Protein AF-A0A357IYY4-F1 (afdb_monomer_lite)

Secondary structure (DSSP, 8-state):
---SSTT----TTSHHHHHHHTSSHHHHHHHHHHHHHHHHHHHHHHHHHHHHHT--HHHHHHHHHHHHHSHHHHHHHHHHHHHHHHHHHHHH--

Foldseek 3Di:
DDDDDPPQCADPPDPVSPVSCVVDPVSVVVVVVVLVVLLVVLLVVLVVVCVVQVHDVVVSVVLSVCCSVPVVVSNVCCVVCVVVSSVVSVVVVD

Radius of gyration: 19.43 Å; chains: 1; bounding box: 40×26×58 Å

Structure (mmCIF, N/CA/C/O backbone):
data_AF-A0A357IYY4-F1
#
_entry.id   AF-A0A357IYY4-F1
#
loop_
_atom_site.group_PDB
_atom_site.id
_atom_site.type_symbol
_atom_site.label_atom_id
_atom_site.label_alt_id
_atom_site.label_comp_id
_atom_site.label_asym_id
_atom_site.label_entity_id
_atom_site.label_seq_id
_atom_site.pdbx_PDB_ins_code
_atom_site.Cartn_x
_atom_site.Cartn_y
_atom_site.Cartn_z
_atom_site.occupancy
_atom_site.B_iso_or_equiv
_atom_site.auth_seq_id
_atom_site.auth_comp_id
_atom_site.auth_asym_id
_atom_site.auth_atom_id
_atom_site.pdbx_PDB_model_num
ATOM 1 N N . MET A 1 1 ? 18.690 -18.062 -22.185 1.00 39.75 1 MET A N 1
ATOM 2 C CA . MET A 1 1 ? 17.368 -18.470 -22.705 1.00 39.75 1 MET A CA 1
ATOM 3 C C . MET A 1 1 ? 16.553 -17.213 -22.930 1.00 39.75 1 MET A C 1
ATOM 5 O O . MET A 1 1 ? 16.539 -16.363 -22.050 1.00 39.75 1 MET A O 1
ATOM 9 N N . ALA A 1 2 ? 16.045 -17.058 -24.151 1.00 44.16 2 ALA A N 1
ATOM 10 C CA . ALA A 1 2 ? 15.533 -15.819 -24.726 1.00 44.16 2 ALA A CA 1
ATOM 11 C C . ALA A 1 2 ? 14.149 -15.427 -24.181 1.00 44.16 2 ALA A C 1
ATOM 13 O O . ALA A 1 2 ? 13.292 -16.287 -23.982 1.00 44.16 2 ALA A O 1
ATOM 14 N N . GLY A 1 3 ? 13.951 -14.124 -23.962 1.00 42.03 3 GLY A N 1
ATOM 15 C CA . GLY A 1 3 ? 12.645 -13.520 -23.712 1.00 42.03 3 GLY A CA 1
ATOM 16 C C . GLY A 1 3 ? 11.785 -13.519 -24.979 1.00 42.03 3 GLY A C 1
ATOM 17 O O . GLY A 1 3 ? 12.290 -13.434 -26.093 1.00 42.03 3 GLY A O 1
ATOM 18 N N . ILE A 1 4 ? 10.476 -13.650 -24.782 1.00 59.75 4 ILE A N 1
ATOM 19 C CA . ILE A 1 4 ? 9.446 -14.044 -25.760 1.00 59.75 4 ILE A CA 1
ATOM 20 C C . ILE A 1 4 ? 9.091 -12.961 -26.811 1.00 59.75 4 ILE A C 1
ATOM 22 O O . ILE A 1 4 ? 8.133 -13.136 -27.556 1.00 59.75 4 ILE A O 1
ATOM 26 N N . LEU A 1 5 ? 9.848 -11.866 -26.961 1.00 51.47 5 LEU A N 1
ATOM 27 C CA . LEU A 1 5 ? 9.530 -10.816 -27.944 1.00 51.47 5 LEU A CA 1
ATOM 28 C C . LEU A 1 5 ? 10.768 -10.371 -28.748 1.00 51.47 5 LEU A C 1
ATOM 30 O O . LEU A 1 5 ? 11.782 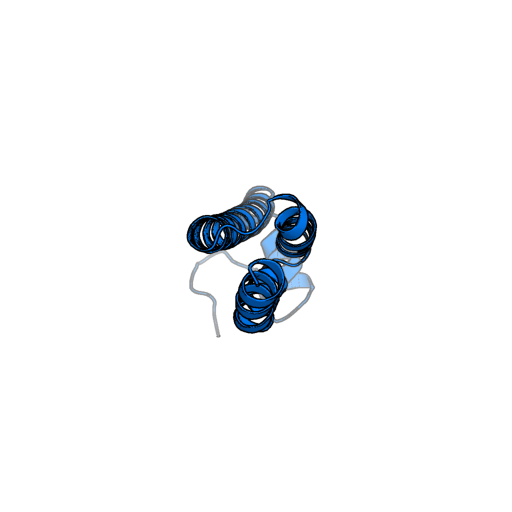-10.008 -28.148 1.00 51.47 5 LEU A O 1
ATOM 34 N N . PRO A 1 6 ? 10.708 -10.356 -30.096 1.00 39.78 6 PRO A N 1
ATOM 35 C CA . PRO A 1 6 ? 11.791 -9.833 -30.920 1.00 39.78 6 PRO A CA 1
ATOM 36 C C . PRO A 1 6 ? 11.874 -8.314 -30.719 1.00 39.78 6 PRO A C 1
ATOM 38 O O . PRO A 1 6 ? 10.986 -7.581 -31.145 1.00 39.78 6 PRO A O 1
ATOM 41 N N . GLY A 1 7 ? 12.919 -7.859 -30.019 1.00 51.44 7 GLY A N 1
ATOM 42 C CA . GLY A 1 7 ? 13.185 -6.442 -29.736 1.00 51.44 7 GLY A CA 1
ATOM 43 C C . GLY A 1 7 ? 13.341 -6.073 -28.255 1.00 51.44 7 GLY A C 1
ATOM 44 O O . GLY A 1 7 ? 13.685 -4.933 -27.965 1.00 51.44 7 GLY A O 1
ATOM 45 N N . SER A 1 8 ? 13.134 -6.994 -27.304 1.00 51.47 8 SER A N 1
ATOM 46 C CA . SER A 1 8 ? 13.437 -6.709 -25.894 1.00 51.47 8 SER A CA 1
ATOM 47 C C . SER A 1 8 ? 14.906 -7.025 -25.581 1.00 51.47 8 SER A C 1
ATOM 49 O O . SER A 1 8 ? 15.230 -8.132 -25.155 1.00 51.47 8 SER A O 1
ATOM 51 N N . GLU A 1 9 ? 15.802 -6.049 -25.744 1.00 56.88 9 GLU A N 1
ATOM 52 C CA . GLU A 1 9 ? 17.175 -6.105 -25.188 1.00 56.88 9 GLU A CA 1
ATOM 53 C C . GLU A 1 9 ? 17.201 -6.006 -23.647 1.00 56.88 9 GLU A C 1
ATOM 55 O O . GLU A 1 9 ? 18.247 -6.023 -23.001 1.00 56.88 9 GLU A O 1
ATOM 60 N N . GLY A 1 10 ? 16.023 -5.937 -23.034 1.00 59.12 10 GLY A N 1
ATOM 61 C CA . GLY A 1 10 ? 15.834 -5.938 -21.602 1.00 59.12 10 GLY A CA 1
ATOM 62 C C . GLY A 1 10 ? 16.077 -7.297 -20.947 1.00 59.12 10 GLY A C 1
ATOM 63 O O . GLY A 1 10 ? 15.481 -8.303 -21.328 1.00 59.12 10 GLY A O 1
ATOM 64 N N . SER A 1 11 ? 16.907 -7.325 -19.904 1.00 65.44 11 SER A N 1
ATOM 65 C CA . SER A 1 11 ? 17.186 -8.522 -19.100 1.00 65.44 11 SER A CA 1
ATOM 66 C C . SER A 1 11 ? 17.187 -8.201 -17.606 1.00 65.44 11 SER A C 1
ATOM 68 O O . SER A 1 11 ? 17.872 -7.284 -17.170 1.00 65.44 11 SER A O 1
ATOM 70 N N . PHE A 1 12 ? 16.505 -9.011 -16.792 1.00 71.56 12 PHE A N 1
ATOM 71 C CA . PHE A 1 12 ? 16.551 -8.903 -15.325 1.00 71.56 12 PHE A CA 1
ATOM 72 C C . PHE A 1 12 ? 17.838 -9.471 -14.699 1.00 71.56 12 PHE A C 1
ATOM 74 O O . PHE A 1 12 ? 18.026 -9.381 -13.488 1.00 71.56 12 PHE A O 1
ATOM 81 N N . SER A 1 13 ? 18.734 -10.063 -15.499 1.00 75.88 13 SER A N 1
ATOM 82 C CA . SER A 1 13 ? 19.973 -10.686 -15.012 1.00 75.88 13 SER A CA 1
ATOM 83 C C . SER A 1 13 ? 21.132 -9.702 -14.822 1.00 75.88 13 SER A C 1
ATOM 85 O O . SER A 1 13 ? 22.183 -10.096 -14.321 1.00 75.88 13 SER A O 1
ATOM 87 N N . SER A 1 14 ? 20.990 -8.446 -15.255 1.00 77.00 14 SER A N 1
ATOM 88 C CA . SER A 1 14 ? 22.008 -7.406 -15.091 1.00 77.00 14 SER A CA 1
ATOM 89 C C . SER A 1 14 ? 21.362 -6.038 -14.881 1.00 77.00 14 SER A C 1
ATOM 91 O O . SER A 1 14 ? 20.288 -5.757 -15.407 1.00 77.00 14 SER A O 1
ATOM 93 N N . ILE A 1 15 ? 22.034 -5.151 -14.140 1.00 75.38 15 ILE A N 1
ATOM 94 C CA . ILE A 1 15 ? 21.515 -3.798 -13.880 1.00 75.38 15 ILE A CA 1
ATOM 95 C C . ILE A 1 15 ? 21.328 -2.991 -15.176 1.00 75.38 15 ILE A C 1
ATOM 97 O O . ILE A 1 15 ? 20.424 -2.167 -15.271 1.00 75.38 15 ILE A O 1
ATOM 101 N N . VAL A 1 16 ? 22.160 -3.264 -16.188 1.00 80.56 16 VAL A N 1
ATOM 102 C CA . VAL A 1 16 ? 22.082 -2.645 -17.517 1.00 80.56 16 VAL A CA 1
ATOM 103 C C . VAL A 1 16 ? 20.831 -3.119 -18.257 1.00 80.56 16 VAL A C 1
ATOM 105 O O . VAL A 1 16 ? 20.093 -2.295 -18.786 1.00 80.56 16 VAL A O 1
ATOM 108 N N . GLY A 1 17 ? 20.538 -4.423 -18.227 1.00 74.62 17 GLY A N 1
ATOM 109 C CA . GLY A 1 17 ? 19.331 -4.975 -18.842 1.00 74.62 17 GLY A CA 1
ATOM 110 C C . GLY A 1 17 ? 18.047 -4.503 -18.153 1.00 74.62 17 GLY A C 1
ATOM 111 O O . GLY A 1 17 ? 17.056 -4.246 -18.830 1.00 74.62 17 GLY A O 1
ATOM 112 N N . VAL A 1 18 ? 18.071 -4.320 -16.828 1.00 74.69 18 VAL A N 1
ATOM 113 C CA . VAL A 1 18 ? 16.949 -3.722 -16.089 1.00 74.69 18 VAL A CA 1
ATOM 114 C C . VAL A 1 18 ? 16.775 -2.263 -16.497 1.00 74.69 18 VAL A C 1
ATOM 116 O O . VAL A 1 18 ? 15.662 -1.842 -16.785 1.00 74.69 18 VAL A O 1
ATOM 119 N N . ARG A 1 19 ? 17.863 -1.491 -16.593 1.00 75.81 19 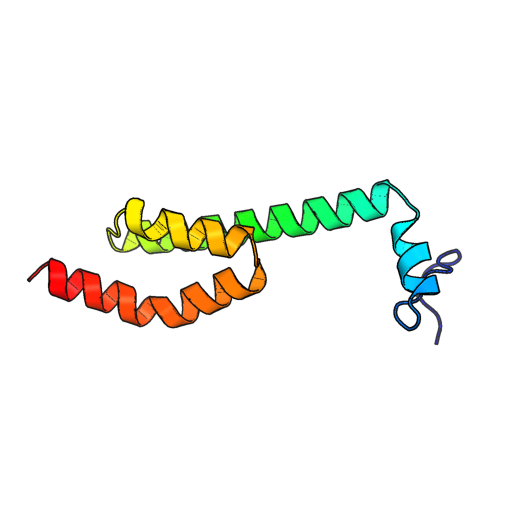ARG A N 1
ATOM 120 C CA . ARG A 1 19 ? 17.795 -0.087 -17.019 1.00 75.81 19 ARG A CA 1
ATOM 121 C C . ARG A 1 19 ? 17.223 0.058 -18.435 1.00 75.81 19 ARG A C 1
ATOM 123 O O . ARG A 1 19 ? 16.420 0.957 -18.635 1.00 75.81 19 ARG A O 1
ATOM 130 N N . SER A 1 20 ? 17.548 -0.851 -19.357 1.00 76.75 20 SER A N 1
ATOM 131 C CA . SER A 1 20 ? 16.975 -0.869 -20.715 1.00 76.75 20 SER A CA 1
ATOM 132 C C . SER A 1 20 ? 15.463 -1.162 -20.724 1.00 76.75 20 SER A C 1
ATOM 134 O O . SER A 1 20 ? 14.715 -0.566 -21.494 1.00 76.75 20 SER A O 1
ATOM 136 N N . LEU A 1 21 ? 14.962 -1.998 -19.803 1.00 69.25 21 LEU A N 1
ATOM 137 C CA . LEU A 1 21 ? 13.512 -2.212 -19.631 1.00 69.25 21 LEU A CA 1
ATOM 138 C C . LEU A 1 21 ? 12.776 -0.957 -19.136 1.00 69.25 21 LEU A C 1
ATOM 140 O O . LEU A 1 21 ? 11.600 -0.778 -19.445 1.00 69.25 21 LEU A O 1
ATOM 144 N N . PHE A 1 22 ? 13.460 -0.099 -18.376 1.00 70.62 22 PHE A N 1
ATOM 145 C CA . PHE A 1 22 ? 12.919 1.146 -17.820 1.00 70.62 22 PHE A CA 1
ATOM 146 C C . PHE A 1 22 ? 13.322 2.400 -18.611 1.00 70.62 22 PHE A C 1
ATOM 148 O O . PHE A 1 22 ? 13.048 3.511 -18.169 1.00 70.62 22 PHE A O 1
ATOM 155 N N . GLU A 1 23 ? 13.952 2.239 -19.776 1.00 76.81 23 GLU A N 1
ATOM 156 C CA . 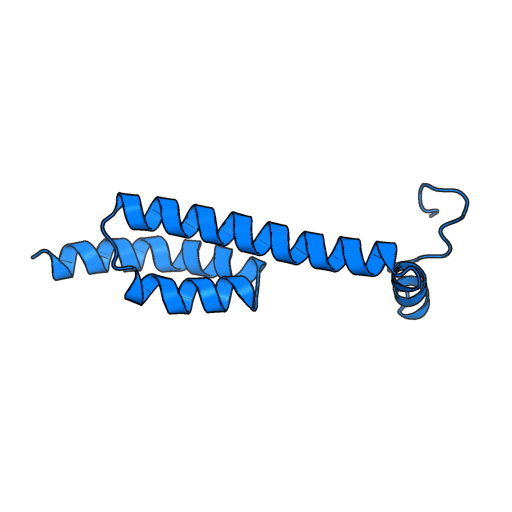GLU A 1 23 ? 14.349 3.345 -20.657 1.00 76.81 23 GLU A CA 1
ATOM 157 C C . GLU A 1 23 ? 13.143 3.965 -21.379 1.00 76.81 23 GLU A C 1
ATOM 159 O O . GLU A 1 23 ? 13.187 5.108 -21.823 1.00 76.81 23 GLU A O 1
ATOM 164 N N . SER A 1 24 ? 12.043 3.213 -21.477 1.00 77.00 24 SER A N 1
ATOM 165 C CA . SER A 1 24 ? 10.778 3.698 -22.017 1.00 77.00 24 SER A CA 1
ATOM 166 C C . SER A 1 24 ? 9.951 4.393 -20.935 1.00 77.00 24 SER A C 1
ATOM 168 O O . SER A 1 24 ? 9.529 3.754 -19.967 1.00 77.00 24 SER A O 1
ATOM 170 N N . ASP A 1 25 ? 9.614 5.667 -21.158 1.00 80.75 25 ASP A N 1
ATOM 171 C CA . ASP A 1 25 ? 8.703 6.439 -20.298 1.00 80.75 25 ASP A CA 1
ATOM 172 C C . ASP A 1 25 ? 7.364 5.716 -20.067 1.00 80.75 25 ASP A C 1
ATOM 174 O O . ASP A 1 25 ? 6.797 5.763 -18.974 1.00 80.75 25 ASP A O 1
ATOM 178 N N . TYR A 1 26 ? 6.876 4.977 -21.071 1.00 81.44 26 TYR A N 1
ATOM 179 C CA . TYR A 1 26 ? 5.656 4.176 -20.962 1.00 81.44 26 TYR A CA 1
ATOM 180 C C . TYR A 1 26 ? 5.818 2.976 -20.026 1.00 81.44 26 TYR A C 1
ATOM 182 O O . TYR A 1 26 ? 4.898 2.665 -19.269 1.00 81.44 26 TYR A O 1
ATOM 190 N N . ALA A 1 27 ? 6.973 2.306 -20.051 1.00 80.06 27 ALA A N 1
ATOM 191 C CA . ALA A 1 27 ? 7.259 1.193 -19.148 1.00 80.06 27 ALA A CA 1
ATOM 192 C C . ALA A 1 27 ? 7.418 1.683 -17.701 1.00 80.06 27 ALA A C 1
ATOM 194 O O . ALA A 1 27 ? 6.896 1.060 -16.773 1.00 80.06 27 ALA A O 1
ATOM 195 N N . LEU A 1 28 ? 8.063 2.839 -17.512 1.00 82.00 28 LEU A N 1
ATOM 196 C CA . LEU A 1 28 ? 8.175 3.491 -16.209 1.00 82.00 28 LEU A CA 1
ATOM 197 C C . LEU A 1 28 ? 6.793 3.880 -15.660 1.00 82.00 28 LEU A C 1
ATOM 199 O O . LEU A 1 28 ? 6.474 3.568 -14.511 1.00 82.00 28 LEU A O 1
ATOM 203 N N . LEU A 1 29 ? 5.947 4.497 -16.494 1.00 86.12 29 LEU A N 1
ATOM 204 C CA . LEU A 1 29 ? 4.569 4.842 -16.139 1.00 86.12 29 LEU A CA 1
ATOM 205 C C . LEU A 1 29 ? 3.752 3.597 -15.781 1.00 86.12 29 LEU A C 1
ATOM 207 O O . LEU A 1 29 ? 3.074 3.590 -14.758 1.00 86.12 29 LEU A O 1
ATOM 211 N N . ALA A 1 30 ? 3.828 2.539 -16.591 1.00 85.12 30 ALA A N 1
ATOM 212 C CA . ALA A 1 30 ? 3.120 1.289 -16.328 1.00 85.12 30 ALA A CA 1
ATOM 213 C C . ALA A 1 30 ? 3.546 0.665 -14.989 1.00 85.12 30 ALA A C 1
ATOM 215 O O . ALA A 1 30 ? 2.689 0.203 -14.236 1.00 85.12 30 ALA A O 1
ATOM 216 N N . GLY A 1 31 ? 4.840 0.719 -14.653 1.00 82.81 31 GLY A N 1
ATOM 217 C CA . GLY A 1 31 ? 5.352 0.298 -13.348 1.00 82.81 31 GLY A CA 1
ATOM 218 C C . GLY A 1 31 ? 4.751 1.104 -12.192 1.00 82.81 31 GLY A C 1
ATOM 219 O O . GLY A 1 31 ? 4.253 0.523 -11.229 1.00 82.81 31 GLY A O 1
ATOM 220 N N . TRP A 1 32 ? 4.718 2.434 -12.308 1.00 85.44 32 TRP A N 1
ATOM 221 C CA . TRP A 1 32 ? 4.111 3.307 -11.295 1.00 85.44 32 TRP A CA 1
ATOM 222 C C . TRP A 1 32 ? 2.607 3.093 -11.134 1.00 85.44 32 TRP A C 1
ATOM 224 O O . TRP A 1 32 ? 2.114 2.966 -10.013 1.00 85.44 32 TRP A O 1
ATOM 234 N N . VAL A 1 33 ? 1.874 3.017 -12.247 1.00 87.19 33 VAL A N 1
ATOM 235 C CA . VAL A 1 33 ? 0.430 2.750 -12.238 1.00 87.19 33 VAL A CA 1
ATOM 236 C C . VAL A 1 33 ? 0.147 1.389 -11.610 1.00 87.19 33 VAL A C 1
ATOM 238 O O . VAL A 1 33 ? -0.812 1.265 -10.853 1.00 87.19 33 VAL A O 1
ATOM 241 N N . HIS A 1 34 ? 0.987 0.385 -11.867 1.00 83.75 34 HIS A N 1
ATOM 242 C CA . HIS A 1 34 ? 0.849 -0.929 -11.251 1.00 83.75 34 HIS A CA 1
ATOM 243 C C . HIS A 1 34 ? 0.985 -0.873 -9.720 1.00 83.75 34 HIS A C 1
ATOM 245 O O . HIS A 1 34 ? 0.138 -1.441 -9.029 1.00 83.75 34 HIS A O 1
ATOM 251 N N . TYR A 1 35 ? 1.979 -0.150 -9.185 1.00 81.19 35 TYR A N 1
ATOM 252 C CA . TYR A 1 35 ? 2.125 0.043 -7.734 1.00 81.19 35 TYR A CA 1
ATOM 253 C C . TYR A 1 35 ? 0.915 0.762 -7.127 1.00 81.19 35 TYR A C 1
ATOM 255 O O . TYR A 1 35 ? 0.304 0.251 -6.192 1.00 81.19 35 TYR A O 1
ATOM 263 N N . LEU A 1 36 ? 0.490 1.882 -7.721 1.00 85.69 36 LEU A N 1
ATOM 264 C CA . LEU A 1 36 ? -0.670 2.638 -7.236 1.00 85.69 36 LEU A CA 1
ATOM 265 C C . LEU A 1 36 ? -1.965 1.817 -7.277 1.00 85.69 36 LEU A C 1
ATOM 267 O O . LEU A 1 36 ? -2.767 1.864 -6.343 1.00 85.69 36 LEU A O 1
ATOM 271 N N . ALA A 1 37 ? -2.180 1.052 -8.351 1.00 86.19 37 ALA A N 1
ATOM 272 C CA . ALA A 1 37 ? -3.344 0.183 -8.482 1.00 86.19 37 ALA A CA 1
ATOM 273 C C . ALA A 1 37 ? -3.352 -0.907 -7.402 1.00 86.19 37 ALA A C 1
ATOM 275 O O . ALA A 1 37 ? -4.406 -1.199 -6.830 1.00 86.19 37 ALA A O 1
ATOM 276 N N . PHE A 1 38 ? -2.186 -1.480 -7.094 1.00 81.69 38 PHE A N 1
ATOM 277 C CA . PHE A 1 38 ? -2.039 -2.456 -6.023 1.00 81.69 38 PHE A CA 1
ATOM 278 C C . PHE A 1 38 ? -2.324 -1.840 -4.644 1.00 81.69 38 PHE A C 1
ATOM 280 O O . PHE A 1 38 ? -3.119 -2.398 -3.883 1.00 81.69 38 PHE A O 1
ATOM 287 N N . ASP A 1 39 ? -1.765 -0.666 -4.344 1.00 82.50 39 ASP A N 1
ATOM 288 C CA . ASP A 1 39 ? -1.957 0.013 -3.056 1.00 82.50 39 ASP A CA 1
ATOM 289 C C . ASP A 1 39 ? -3.430 0.375 -2.816 1.00 82.50 39 ASP A C 1
ATOM 291 O O . ASP A 1 39 ? -3.973 0.138 -1.731 1.00 82.50 39 ASP A O 1
ATOM 295 N N . LEU A 1 40 ? -4.119 0.870 -3.851 1.00 83.50 40 LEU A N 1
ATOM 296 C CA . LEU A 1 40 ? -5.556 1.162 -3.810 1.00 83.50 40 LEU A CA 1
ATOM 297 C C . LEU A 1 40 ? -6.400 -0.105 -3.636 1.00 83.50 40 LEU A C 1
ATOM 299 O O . LEU A 1 40 ? -7.375 -0.105 -2.873 1.00 83.50 40 LEU A O 1
ATOM 303 N N . PHE A 1 41 ? -6.030 -1.193 -4.315 1.00 84.75 41 PHE A N 1
ATOM 304 C CA . PHE A 1 41 ? -6.705 -2.479 -4.173 1.00 84.75 41 PHE A CA 1
ATOM 305 C C . PHE A 1 41 ? -6.608 -2.994 -2.731 1.00 84.75 41 PHE A C 1
ATOM 307 O O . PHE A 1 41 ? -7.635 -3.304 -2.120 1.00 84.75 41 PHE A O 1
ATOM 314 N N . VAL A 1 42 ? -5.406 -3.018 -2.144 1.00 81.06 42 VAL A N 1
ATOM 315 C CA . VAL A 1 42 ? -5.199 -3.460 -0.754 1.00 81.06 42 VAL A CA 1
ATOM 316 C C . VAL A 1 42 ? -5.898 -2.519 0.234 1.00 81.06 42 VAL A C 1
ATOM 318 O O . VAL A 1 42 ? -6.627 -2.991 1.111 1.00 81.06 42 VAL A O 1
ATOM 321 N N . GLY A 1 43 ? -5.764 -1.201 0.060 1.00 82.56 43 GLY A N 1
ATOM 322 C CA . GLY A 1 43 ? -6.422 -0.199 0.907 1.00 82.56 43 GLY A CA 1
ATOM 323 C C . GLY A 1 43 ? -7.946 -0.353 0.940 1.00 82.56 43 GLY A C 1
ATOM 324 O O . GLY A 1 43 ? -8.556 -0.306 2.013 1.00 82.56 43 GLY A O 1
ATOM 325 N N . THR A 1 44 ? -8.560 -0.649 -0.211 1.00 84.19 44 THR A N 1
ATOM 326 C CA . THR A 1 44 ? -10.007 -0.906 -0.322 1.00 84.19 44 THR A CA 1
ATOM 327 C C . THR A 1 44 ? -10.428 -2.161 0.446 1.00 84.19 44 THR A C 1
ATOM 329 O O . THR A 1 44 ? -11.461 -2.163 1.120 1.00 84.19 44 THR A O 1
ATOM 332 N N . GLN A 1 45 ? -9.630 -3.229 0.382 1.00 80.62 45 GLN A N 1
ATOM 333 C CA . GLN A 1 45 ? -9.918 -4.479 1.095 1.00 80.62 45 GLN A CA 1
ATOM 334 C C . GLN A 1 45 ? -9.820 -4.296 2.616 1.00 80.62 45 GLN A C 1
ATOM 336 O O . GLN A 1 45 ? -10.680 -4.790 3.350 1.00 80.62 45 GLN A O 1
ATOM 341 N N . ILE A 1 46 ? -8.832 -3.524 3.080 1.00 77.38 46 ILE A N 1
ATOM 342 C CA . ILE A 1 46 ? -8.685 -3.132 4.489 1.00 77.38 46 ILE A CA 1
ATOM 343 C C . ILE A 1 46 ? -9.903 -2.310 4.939 1.00 77.38 46 ILE A C 1
ATOM 345 O O . ILE A 1 46 ? -10.508 -2.625 5.963 1.00 77.38 46 ILE A O 1
ATOM 349 N N . MET A 1 47 ? -10.326 -1.318 4.143 1.00 81.12 47 MET A N 1
ATOM 350 C CA . MET A 1 47 ? -11.494 -0.486 4.466 1.00 81.12 47 MET A CA 1
ATOM 351 C C . MET A 1 47 ? -12.769 -1.316 4.617 1.00 81.12 47 MET A C 1
ATOM 353 O O . MET A 1 47 ? -13.523 -1.155 5.576 1.00 81.12 47 MET A O 1
ATOM 357 N N . LYS A 1 48 ? -13.017 -2.226 3.668 1.00 81.94 48 LYS A N 1
ATOM 358 C CA . LYS A 1 48 ? -14.180 -3.121 3.695 1.00 81.94 48 LYS A CA 1
ATOM 359 C C . LYS A 1 48 ? -14.212 -3.963 4.964 1.00 81.94 48 LYS A C 1
ATOM 361 O O . LYS A 1 48 ? -15.261 -4.078 5.593 1.00 81.94 48 LYS A O 1
ATOM 366 N N . ALA A 1 49 ? -13.073 -4.538 5.336 1.00 78.00 49 ALA A N 1
ATOM 367 C CA . ALA A 1 49 ? -12.991 -5.392 6.505 1.00 78.00 49 ALA A CA 1
ATOM 368 C C . ALA A 1 49 ? -13.138 -4.599 7.810 1.00 78.00 49 ALA A C 1
ATOM 370 O O . ALA A 1 49 ? -13.829 -5.052 8.717 1.00 78.00 49 ALA A O 1
ATOM 371 N N . ALA A 1 50 ? -12.563 -3.404 7.888 1.00 77.31 50 ALA A N 1
ATOM 372 C CA . ALA A 1 50 ? -12.686 -2.543 9.055 1.00 77.31 50 ALA A CA 1
ATOM 373 C C . ALA A 1 50 ? -14.116 -2.002 9.234 1.00 77.31 50 ALA A C 1
ATOM 375 O O . ALA A 1 50 ? -14.657 -2.035 10.337 1.00 77.31 50 ALA A O 1
ATOM 376 N N . ARG A 1 51 ? -14.792 -1.636 8.134 1.00 79.44 51 ARG A N 1
ATOM 377 C CA . ARG A 1 51 ? -16.212 -1.252 8.153 1.00 79.44 51 ARG A CA 1
ATOM 378 C C . ARG A 1 51 ? -17.129 -2.391 8.602 1.00 79.44 51 ARG A C 1
ATOM 380 O O . ARG A 1 51 ? -18.125 -2.126 9.262 1.00 79.44 51 ARG A O 1
ATOM 387 N N . ALA A 1 52 ? -16.796 -3.639 8.268 1.00 77.44 52 ALA A N 1
ATOM 388 C CA . ALA A 1 52 ? -17.555 -4.809 8.710 1.00 77.44 52 ALA A CA 1
ATOM 389 C C . ALA A 1 52 ? -17.456 -5.072 10.226 1.00 77.44 52 ALA A C 1
ATOM 391 O O . ALA A 1 52 ? -18.320 -5.757 10.761 1.00 77.44 52 ALA A O 1
ATOM 392 N N . HIS A 1 53 ? -16.439 -4.528 10.903 1.00 73.88 53 HIS A N 1
ATOM 393 C CA . HIS A 1 53 ? -16.205 -4.740 12.337 1.00 73.88 53 HIS A CA 1
ATOM 394 C C . HIS A 1 53 ? -16.371 -3.468 13.181 1.00 73.88 53 HIS A C 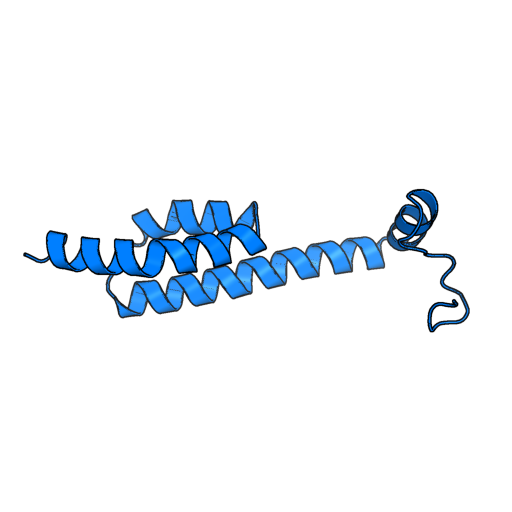1
ATOM 396 O O . HIS A 1 53 ? -16.225 -3.526 14.389 1.00 73.88 53 HIS A O 1
ATOM 402 N N . GLY A 1 54 ? -16.732 -2.330 12.575 1.00 72.75 54 GLY A N 1
ATOM 403 C CA . GLY A 1 54 ? -16.961 -1.080 13.313 1.00 72.75 54 GLY A CA 1
ATOM 404 C C . GLY A 1 54 ? -15.685 -0.341 13.733 1.00 72.75 54 GLY A C 1
ATOM 405 O O . GLY A 1 54 ? -15.762 0.607 14.510 1.00 72.75 54 GLY A O 1
ATOM 406 N N . VAL A 1 55 ? -14.528 -0.721 13.185 1.00 73.12 55 VAL A N 1
ATOM 407 C CA . VAL A 1 55 ? -13.229 -0.116 13.506 1.00 73.12 55 VAL A CA 1
ATOM 408 C C . VAL A 1 55 ? -13.208 1.361 13.094 1.00 73.12 55 VAL A C 1
ATOM 410 O O . VAL A 1 55 ? -13.580 1.725 11.973 1.00 73.12 55 VAL A O 1
ATOM 413 N N . SER A 1 56 ? -12.711 2.222 13.985 1.00 76.00 56 SER A N 1
ATOM 414 C CA . SER A 1 56 ? -12.574 3.658 13.729 1.00 76.00 56 SER A CA 1
ATOM 415 C C . SER A 1 56 ? -11.588 3.966 12.595 1.00 76.00 56 SER A C 1
ATOM 417 O O . SER A 1 56 ? -10.466 3.455 12.550 1.00 76.00 56 SER A O 1
ATOM 419 N N . VAL A 1 57 ? -11.978 4.898 11.718 1.00 75.75 57 VAL A N 1
ATOM 420 C CA . VAL A 1 57 ? -11.162 5.404 10.596 1.00 75.75 57 VAL A CA 1
ATOM 421 C C . VAL A 1 57 ? -9.821 5.991 11.067 1.00 75.75 57 VAL A C 1
ATOM 423 O O . VAL A 1 57 ? -8.841 5.960 10.327 1.00 75.75 57 VAL A O 1
ATOM 426 N N . LEU A 1 58 ? -9.731 6.459 12.316 1.00 74.75 58 LEU A N 1
ATOM 427 C CA . LEU A 1 58 ? -8.488 6.984 12.895 1.00 74.75 58 LEU A CA 1
ATOM 428 C C . LEU A 1 58 ? -7.390 5.918 13.053 1.00 74.75 58 LEU A C 1
ATOM 430 O O . LEU A 1 58 ? -6.217 6.234 12.879 1.00 74.75 58 LEU A O 1
ATOM 434 N N . ILE A 1 59 ? -7.754 4.662 13.332 1.00 72.94 59 ILE A N 1
ATOM 435 C CA . ILE A 1 59 ? -6.800 3.541 13.455 1.00 72.94 59 ILE A CA 1
ATOM 436 C C . ILE A 1 59 ? -6.389 3.028 12.067 1.00 72.94 59 ILE A C 1
ATOM 438 O O . ILE A 1 59 ? -5.261 2.585 11.857 1.00 72.94 59 ILE A O 1
ATOM 442 N N . LEU A 1 60 ? -7.293 3.135 11.092 1.00 75.50 60 LEU A N 1
ATOM 443 C CA . LEU A 1 60 ? -7.043 2.785 9.693 1.00 75.50 60 LEU A CA 1
ATOM 444 C C . LEU A 1 60 ? -6.047 3.718 9.007 1.00 75.50 60 LEU A C 1
ATOM 446 O O . LEU A 1 60 ? -5.296 3.275 8.143 1.00 75.50 60 LEU A O 1
ATOM 450 N N . LEU A 1 61 ? -6.028 4.991 9.390 1.00 80.06 61 LEU A N 1
ATOM 451 C CA . LEU A 1 61 ? -5.220 6.033 8.760 1.00 80.06 61 LEU A CA 1
ATOM 452 C C . LEU A 1 61 ? -3.707 5.709 8.729 1.00 80.06 61 LEU A C 1
ATOM 454 O O . LEU A 1 61 ? -3.127 5.739 7.640 1.00 80.06 61 LEU A O 1
ATOM 458 N N . PRO A 1 62 ? -3.055 5.311 9.843 1.00 75.94 62 PRO A N 1
ATOM 459 C CA . PRO A 1 62 ? -1.660 4.867 9.806 1.00 75.94 62 PRO A CA 1
ATOM 460 C C . PRO A 1 62 ? -1.470 3.555 9.027 1.00 75.94 62 PRO A C 1
ATOM 462 O O . PRO A 1 62 ? -0.465 3.394 8.340 1.00 75.94 62 PRO A O 1
ATOM 465 N N . ILE A 1 63 ? -2.434 2.629 9.066 1.00 74.12 63 ILE A N 1
ATOM 466 C CA . ILE A 1 63 ? -2.352 1.351 8.335 1.00 74.12 63 ILE A CA 1
ATOM 467 C C . ILE A 1 63 ? -2.409 1.586 6.819 1.00 74.12 63 ILE A C 1
ATOM 469 O O . ILE A 1 63 ? -1.641 0.980 6.069 1.00 74.12 63 ILE A O 1
ATOM 473 N N . TRP A 1 64 ? -3.266 2.496 6.352 1.00 74.12 64 TRP A N 1
ATOM 474 C CA . TRP A 1 64 ? -3.308 2.911 4.950 1.00 74.12 64 TRP A CA 1
ATOM 475 C C . TRP A 1 64 ? -2.042 3.635 4.523 1.00 74.12 64 TRP A C 1
ATOM 477 O O . TRP A 1 64 ? -1.549 3.365 3.431 1.00 74.12 64 TRP A O 1
ATOM 487 N N . PHE A 1 65 ? -1.472 4.480 5.384 1.00 79.75 65 PHE A N 1
ATOM 488 C CA . PHE A 1 65 ? -0.190 5.122 5.103 1.00 79.75 65 PHE A CA 1
ATOM 489 C C . PHE A 1 65 ? 0.927 4.089 4.884 1.00 79.75 65 PHE A C 1
ATOM 491 O O . PHE A 1 65 ? 1.635 4.141 3.880 1.00 79.75 65 PHE A O 1
ATOM 498 N N . PHE A 1 66 ? 1.039 3.090 5.765 1.00 71.94 66 PHE A N 1
ATOM 499 C CA . PHE A 1 66 ? 2.016 2.009 5.588 1.00 71.94 66 PHE A CA 1
ATOM 500 C C . PHE A 1 66 ? 1.708 1.110 4.386 1.00 71.94 66 PHE A C 1
ATOM 502 O O . PHE A 1 66 ? 2.634 0.616 3.746 1.00 71.94 66 PHE A O 1
ATOM 509 N N . THR A 1 67 ? 0.431 0.928 4.044 1.00 72.94 67 THR A N 1
ATOM 510 C CA . THR A 1 67 ? 0.025 0.193 2.838 1.00 72.94 67 THR A CA 1
ATOM 511 C C . THR A 1 67 ? 0.443 0.929 1.568 1.00 72.94 67 THR A C 1
ATOM 513 O O . THR A 1 67 ? 0.946 0.292 0.658 1.00 72.94 67 THR A O 1
ATOM 516 N N . PHE A 1 68 ? 0.316 2.256 1.533 1.00 73.56 68 PHE A N 1
ATOM 517 C CA . PHE A 1 68 ? 0.739 3.088 0.404 1.00 73.56 68 PHE A CA 1
ATOM 518 C C . PHE A 1 68 ? 2.267 3.195 0.273 1.00 73.56 68 PHE A C 1
ATOM 520 O O . PHE A 1 68 ? 2.802 3.300 -0.822 1.00 73.56 68 PHE A O 1
ATOM 527 N N . MET A 1 69 ? 2.999 3.173 1.390 1.00 72.25 69 MET A N 1
ATOM 528 C CA . MET A 1 69 ? 4.463 3.297 1.368 1.00 72.25 69 MET A CA 1
ATOM 529 C C . MET A 1 69 ? 5.180 1.971 1.095 1.00 72.25 69 MET A C 1
ATOM 531 O O . MET A 1 69 ? 6.286 1.966 0.560 1.00 72.25 69 MET A O 1
ATOM 535 N N . PHE A 1 70 ? 4.575 0.847 1.482 1.00 67.62 70 PHE A N 1
ATOM 536 C CA . PHE A 1 70 ? 5.207 -0.467 1.416 1.00 67.62 70 PHE A CA 1
ATOM 537 C C . PHE A 1 70 ? 4.250 -1.547 0.895 1.00 67.62 70 PHE A C 1
ATOM 539 O O . 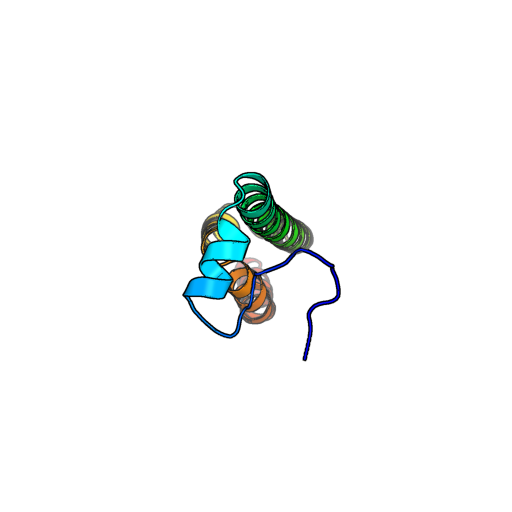PHE A 1 70 ? 4.270 -2.649 1.430 1.00 67.62 70 PHE A O 1
ATOM 546 N N . GLY A 1 71 ? 3.422 -1.267 -0.120 1.00 64.88 71 GLY A N 1
ATOM 547 C CA . GLY A 1 71 ? 2.470 -2.179 -0.790 1.00 64.88 71 GLY A CA 1
ATOM 548 C C . GLY A 1 71 ? 2.288 -3.586 -0.178 1.00 64.88 71 GLY A C 1
ATOM 549 O O . GLY A 1 71 ? 1.323 -3.829 0.556 1.00 64.88 71 GLY A O 1
ATOM 550 N N . PRO A 1 72 ? 3.196 -4.551 -0.439 1.00 64.69 72 PRO A N 1
ATOM 551 C CA . PRO A 1 72 ? 3.087 -5.930 0.064 1.00 64.69 72 PRO A CA 1
ATOM 552 C C . PRO A 1 72 ? 3.134 -6.060 1.599 1.00 64.69 72 PRO A C 1
ATOM 554 O O . PRO A 1 72 ? 2.496 -6.946 2.175 1.00 64.69 72 PRO A O 1
ATOM 557 N N . VAL A 1 73 ? 3.852 -5.168 2.278 1.00 66.06 73 VAL A N 1
ATOM 558 C CA . VAL A 1 73 ? 3.932 -5.069 3.741 1.00 66.06 73 VAL A CA 1
ATOM 559 C C . VAL A 1 73 ? 2.588 -4.650 4.330 1.00 66.06 73 VAL A C 1
ATOM 561 O O . VAL A 1 73 ? 2.221 -5.176 5.374 1.00 66.06 73 VAL A O 1
ATOM 564 N N . GLY A 1 74 ? 1.809 -3.798 3.653 1.00 63.72 74 GLY A N 1
ATOM 565 C CA . GLY A 1 74 ? 0.463 -3.416 4.099 1.00 63.72 74 GLY A CA 1
ATOM 566 C C . GLY A 1 74 ? -0.493 -4.608 4.191 1.00 63.72 74 GLY A C 1
ATOM 567 O O . GLY A 1 74 ? -1.192 -4.786 5.191 1.00 63.72 74 GLY A O 1
ATOM 568 N N . TYR A 1 75 ? -0.458 -5.495 3.192 1.00 64.88 75 TYR A N 1
ATOM 569 C CA . TYR A 1 75 ? -1.247 -6.730 3.203 1.00 64.88 75 TYR A CA 1
ATOM 570 C C . TYR A 1 75 ? -0.787 -7.715 4.292 1.00 64.88 75 TYR A C 1
ATOM 572 O O . TYR A 1 75 ? -1.612 -8.311 4.989 1.00 64.88 75 TYR A O 1
ATOM 580 N N . LEU A 1 76 ? 0.528 -7.866 4.478 1.00 69.88 76 LEU A N 1
ATOM 581 C CA . LEU A 1 76 ? 1.108 -8.681 5.552 1.00 69.88 76 LEU A CA 1
ATOM 582 C C . LEU A 1 76 ? 0.753 -8.137 6.943 1.00 69.88 76 LEU A C 1
ATOM 584 O O . LEU A 1 76 ? 0.335 -8.914 7.803 1.00 69.88 76 LEU A O 1
ATOM 588 N N . LEU A 1 77 ? 0.843 -6.817 7.140 1.00 67.62 77 LEU A N 1
ATOM 589 C CA . LEU A 1 77 ? 0.429 -6.145 8.370 1.00 67.62 77 LEU A CA 1
ATOM 590 C C . LEU A 1 77 ? -1.046 -6.394 8.643 1.00 67.62 77 LEU A C 1
ATOM 592 O O . LEU A 1 77 ? -1.374 -6.806 9.749 1.00 67.62 77 LEU A O 1
ATOM 596 N N . TRP A 1 78 ? -1.926 -6.219 7.651 1.00 66.81 78 TRP A N 1
ATOM 597 C CA . TRP A 1 78 ? -3.350 -6.509 7.817 1.00 66.81 78 TRP A CA 1
ATOM 598 C C . TRP A 1 78 ? -3.580 -7.956 8.258 1.00 66.81 78 TRP A C 1
ATOM 600 O O . TRP A 1 78 ? -4.354 -8.211 9.177 1.00 66.81 78 TRP A O 1
ATOM 610 N N . ARG A 1 79 ? -2.867 -8.920 7.664 1.00 70.81 79 ARG A N 1
ATOM 611 C CA . ARG A 1 79 ? -3.015 -10.339 8.015 1.00 70.81 79 ARG A CA 1
ATOM 612 C C . ARG A 1 79 ? -2.576 -10.648 9.450 1.00 70.81 79 ARG A C 1
ATOM 614 O O . ARG A 1 79 ? -3.196 -11.497 10.087 1.00 70.81 79 ARG A O 1
ATOM 621 N N . ILE A 1 80 ? -1.537 -9.974 9.945 1.00 74.69 80 ILE A N 1
ATOM 622 C CA . ILE A 1 80 ? -1.012 -10.134 11.313 1.00 74.69 80 ILE A CA 1
ATOM 623 C C . ILE A 1 80 ? -1.859 -9.356 12.331 1.00 74.69 80 ILE A C 1
ATOM 625 O O . ILE A 1 80 ? -2.127 -9.857 13.420 1.00 74.69 80 ILE A O 1
ATOM 629 N N . LEU A 1 81 ? -2.312 -8.153 11.977 1.00 68.50 81 LEU A N 1
ATOM 630 C CA . LEU A 1 81 ? -3.101 -7.275 12.841 1.00 68.50 81 LEU A CA 1
ATOM 631 C C . LEU A 1 81 ? -4.567 -7.686 12.921 1.00 68.50 81 LEU A C 1
ATOM 633 O O . LEU A 1 81 ? -5.198 -7.407 13.932 1.00 68.50 81 LEU A O 1
ATOM 637 N N . ARG A 1 82 ? -5.112 -8.380 11.916 1.00 68.50 82 ARG A N 1
ATOM 638 C CA . ARG A 1 82 ? -6.506 -8.850 11.906 1.00 68.50 82 ARG A CA 1
ATOM 639 C C . ARG A 1 82 ? -6.935 -9.516 13.226 1.00 68.50 82 ARG A C 1
ATOM 641 O O . ARG A 1 82 ? -7.931 -9.072 13.778 1.00 68.50 82 ARG A O 1
ATOM 648 N N . PRO A 1 83 ? -6.239 -10.525 13.784 1.00 67.69 83 PRO A N 1
ATOM 649 C CA . PRO A 1 83 ? -6.645 -11.119 15.063 1.00 67.69 83 PRO A CA 1
ATOM 650 C C . PRO A 1 83 ? -6.528 -10.164 16.265 1.00 67.69 83 PRO A C 1
ATOM 652 O O . PRO A 1 83 ? -7.304 -10.291 17.205 1.00 67.69 83 PRO A O 1
ATOM 655 N N . LEU A 1 84 ? -5.589 -9.212 16.243 1.00 65.06 84 LEU A N 1
ATOM 656 C CA . LEU A 1 84 ? -5.364 -8.258 17.337 1.00 65.06 84 LEU A CA 1
ATOM 657 C C . LEU A 1 84 ? -6.384 -7.117 17.330 1.00 65.06 84 LEU A C 1
ATOM 659 O O . LEU A 1 84 ? -6.907 -6.764 18.378 1.00 65.06 84 LEU A O 1
ATOM 663 N N . VAL A 1 85 ? -6.705 -6.580 16.153 1.00 66.62 85 VAL A N 1
ATOM 664 C CA . VAL A 1 85 ? -7.694 -5.508 15.976 1.00 66.62 85 VAL A CA 1
ATOM 665 C C . VAL A 1 85 ? -9.097 -6.016 16.307 1.00 66.62 85 VAL A C 1
ATOM 667 O O . VAL A 1 85 ? -9.828 -5.355 17.032 1.00 66.62 85 VAL A O 1
ATOM 670 N N . LEU A 1 86 ? -9.442 -7.234 15.874 1.00 64.69 86 LEU A N 1
ATOM 671 C CA . LEU A 1 86 ? -10.722 -7.861 16.226 1.00 64.69 86 LEU A CA 1
ATOM 672 C C . LEU A 1 86 ? -10.851 -8.162 17.724 1.00 64.69 86 LEU A C 1
ATOM 674 O O . LEU A 1 86 ? -11.952 -8.149 18.266 1.00 64.69 86 LEU A O 1
ATOM 678 N N . LYS A 1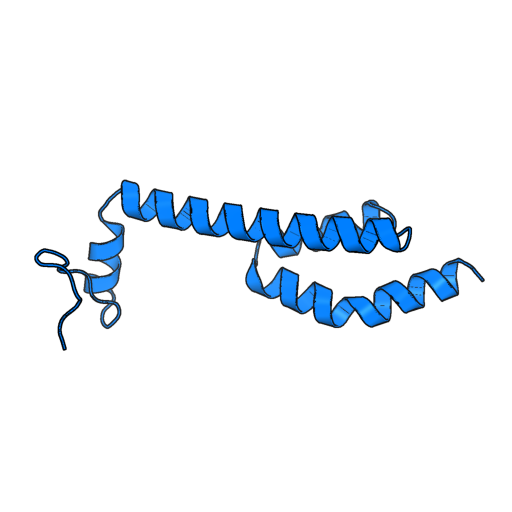 87 ? -9.732 -8.451 18.397 1.00 59.84 87 LYS A N 1
ATOM 679 C CA . LYS A 1 87 ? -9.710 -8.645 19.848 1.00 59.84 87 LYS A CA 1
ATOM 680 C C . LYS A 1 87 ? -9.823 -7.315 20.601 1.00 59.84 87 LYS A C 1
ATOM 682 O O . LYS A 1 87 ? -10.573 -7.251 21.565 1.00 59.84 87 LYS A O 1
ATOM 687 N N . ALA A 1 88 ? -9.128 -6.276 20.141 1.00 58.62 88 ALA A N 1
ATOM 688 C CA . ALA A 1 88 ? -9.177 -4.945 20.736 1.00 58.62 88 ALA A CA 1
ATOM 689 C C . ALA A 1 88 ? -10.584 -4.328 20.670 1.00 58.62 88 ALA A C 1
ATOM 691 O O . ALA A 1 88 ? -11.027 -3.759 21.660 1.00 58.62 88 ALA A O 1
ATOM 692 N N . ASP A 1 89 ? -11.324 -4.508 19.571 1.00 58.62 89 ASP A N 1
ATOM 693 C CA . ASP A 1 89 ? -12.721 -4.051 19.495 1.00 58.62 89 ASP A CA 1
ATOM 694 C C . ASP A 1 89 ? -13.623 -4.755 20.526 1.00 58.62 89 ASP A C 1
ATOM 696 O O . ASP A 1 89 ? -14.460 -4.107 21.149 1.00 58.62 89 ASP A O 1
ATOM 700 N N . ASN A 1 90 ? -13.426 -6.057 20.772 1.00 57.25 90 ASN A N 1
ATOM 701 C CA . ASN A 1 90 ? -14.176 -6.780 21.809 1.00 57.25 90 ASN A CA 1
ATOM 702 C C . ASN A 1 90 ? -13.828 -6.318 23.234 1.00 57.25 90 ASN A C 1
ATOM 704 O O . ASN A 1 90 ? -14.684 -6.388 24.109 1.00 57.25 90 ASN A O 1
ATOM 708 N N . GLU A 1 91 ? -12.592 -5.875 23.478 1.00 57.22 91 GLU A N 1
ATOM 709 C CA . GLU A 1 91 ? -12.162 -5.344 24.779 1.00 57.22 91 GLU A CA 1
ATOM 710 C C . GLU A 1 91 ? -12.592 -3.883 24.989 1.00 57.22 91 GLU A C 1
ATOM 712 O O . GLU A 1 91 ? -12.814 -3.479 26.122 1.00 57.22 91 GLU A O 1
ATOM 717 N N . VAL A 1 92 ? -12.746 -3.097 23.918 1.00 56.00 92 VAL A N 1
ATOM 718 C CA . VAL A 1 92 ? -13.252 -1.712 23.977 1.00 56.00 92 VAL A CA 1
ATOM 719 C C . VAL A 1 92 ? -14.784 -1.662 24.076 1.00 56.00 92 VAL A C 1
ATOM 721 O O . VAL A 1 92 ? -15.336 -0.687 24.582 1.00 56.00 92 VAL A O 1
ATOM 724 N N . ALA A 1 93 ? -15.480 -2.697 23.598 1.00 55.03 93 ALA A N 1
ATOM 725 C CA . ALA A 1 93 ? -16.936 -2.818 23.685 1.00 55.03 93 ALA A CA 1
ATOM 726 C C . ALA A 1 93 ? -17.451 -3.454 24.998 1.00 55.03 93 ALA A C 1
ATOM 728 O O . ALA A 1 93 ? -18.670 -3.563 25.158 1.00 55.03 93 ALA A O 1
ATOM 729 N N . ALA A 1 94 ? -16.560 -3.882 25.902 1.00 50.41 94 ALA A N 1
ATOM 730 C CA . ALA A 1 94 ? -16.870 -4.460 27.218 1.00 50.41 94 ALA A CA 1
ATOM 731 C C . ALA A 1 94 ? -16.666 -3.441 28.350 1.00 50.41 94 ALA A C 1
ATOM 733 O O . ALA A 1 94 ? -17.448 -3.501 29.326 1.00 50.41 94 ALA A O 1
#

Sequence (94 aa):
MAGILPGSEGSFSSIVGVRSLFESDYALLAGWVHYLAFDLFVGTQIMKAARAHGVSVLILLPIWFFTFMFGPVGYLLWRILRPLVLKADNEVAA

pLDDT: mean 71.31, std 11.1, range [39.75, 87.19]